Protein AF-A0A933P3Y2-F1 (afdb_monomer)

Radius of gyration: 24.08 Å; Cα contacts (8 Å, |Δi|>4): 70; chains: 1; bounding box: 60×47×63 Å

Mean predicted aligned error: 14.59 Å

Nearest PDB structures (foldseek):
  8dtq-assembly1_B  TM=5.407E-01  e=8.940E+00  Staphylococcus aureus

Solvent-accessible surface area (backbone atoms only — not comparable to full-atom values): 8275 Å² total; per-residue (Å²): 142,82,84,80,81,83,74,77,73,82,72,87,78,61,55,70,68,57,56,50,50,52,51,31,52,55,38,38,72,41,91,52,66,71,53,11,53,54,22,47,53,52,48,52,54,44,49,52,47,50,49,40,46,51,50,52,51,41,50,74,71,65,54,51,53,57,61,53,7,61,76,70,75,41,53,40,66,57,40,42,72,71,48,61,92,55,74,61,69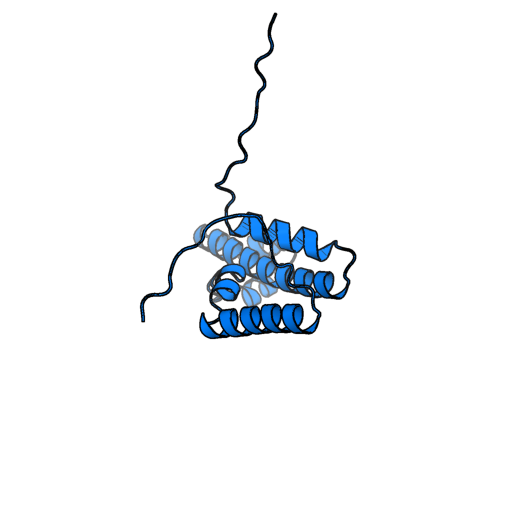,78,60,56,71,59,57,63,70,60,47,53,72,67,59,50,48,51,51,54,48,52,49,54,52,48,34,56,74,69,67,67,68,78,78,86,83,76,84,89,77,93,76,82,85,82,132

pLDDT: mean 76.21, std 19.58, range [35.69, 97.88]

Secondary structure (DSSP, 8-state):
-----------S---HHHHHHHHHHHHHTSS-HHHHHHHHHHHHHHHHHHHHHHHHHHHHTT--HHHHHHHHTS-HHHHHHHHTT-PPPPPHHHHHHTS-HHHHHHHHHHHHHHHHHTT----------------

Structure (mmCIF, N/CA/C/O backbone):
data_AF-A0A933P3Y2-F1
#
_entry.id   AF-A0A933P3Y2-F1
#
loop_
_atom_site.group_PDB
_atom_site.id
_atom_site.type_symbol
_atom_site.label_atom_id
_atom_site.label_alt_id
_atom_site.label_comp_id
_atom_site.label_asym_id
_atom_site.label_entity_id
_atom_site.label_seq_id
_atom_site.pdbx_PDB_ins_code
_atom_site.Cartn_x
_atom_site.Cartn_y
_atom_site.Cartn_z
_atom_site.occupancy
_atom_site.B_iso_or_equiv
_atom_site.auth_seq_id
_atom_site.auth_comp_id
_atom_site.auth_asym_id
_atom_site.auth_atom_id
_atom_site.pdbx_PDB_model_num
ATOM 1 N N . MET A 1 1 ? -28.989 10.125 -42.561 1.00 45.16 1 MET A N 1
ATOM 2 C CA . MET A 1 1 ? -27.861 9.215 -42.274 1.00 45.16 1 MET A CA 1
ATOM 3 C C . MET A 1 1 ? -26.586 10.041 -42.258 1.00 45.16 1 MET A C 1
ATOM 5 O O . MET A 1 1 ? -26.186 10.503 -43.312 1.00 45.16 1 MET A O 1
ATOM 9 N N . SER A 1 2 ? -26.018 10.306 -41.081 1.00 38.16 2 SER A N 1
ATOM 10 C CA . SER A 1 2 ? -24.570 10.480 -40.910 1.00 38.16 2 SER A CA 1
ATOM 11 C C . SER A 1 2 ? -24.247 10.528 -39.423 1.00 38.16 2 SER A C 1
ATOM 13 O O . SER A 1 2 ? -24.758 11.357 -38.673 1.00 38.16 2 SER A O 1
ATOM 15 N N . SER A 1 3 ? -23.462 9.534 -39.028 1.00 39.34 3 SER A N 1
ATOM 16 C CA . SER A 1 3 ? -23.057 9.198 -37.674 1.00 39.34 3 SER A CA 1
ATOM 17 C C . SER A 1 3 ? -22.046 10.223 -37.164 1.00 39.34 3 SER A C 1
ATOM 19 O O . SER A 1 3 ? -21.028 10.467 -37.810 1.00 39.34 3 SER A O 1
ATOM 21 N N . ARG A 1 4 ? -22.319 10.836 -36.009 1.00 40.16 4 ARG A N 1
ATOM 22 C CA . ARG A 1 4 ? -21.333 11.648 -35.292 1.00 40.16 4 ARG A CA 1
ATOM 23 C C . ARG A 1 4 ? -20.384 10.702 -34.563 1.00 40.16 4 ARG A C 1
ATOM 25 O O . ARG A 1 4 ? -20.787 10.016 -33.629 1.00 40.16 4 ARG A O 1
ATOM 32 N N . ALA A 1 5 ? -19.130 10.695 -34.999 1.00 44.62 5 ALA A N 1
ATOM 33 C CA . ALA A 1 5 ? -18.027 10.087 -34.277 1.00 44.62 5 ALA A CA 1
ATOM 34 C C . ALA A 1 5 ? -17.953 10.677 -32.859 1.00 44.62 5 ALA A C 1
ATOM 36 O O . ALA A 1 5 ? -17.686 11.866 -32.678 1.00 44.62 5 ALA A O 1
ATOM 37 N N . VAL A 1 6 ? -18.195 9.838 -31.853 1.00 48.69 6 VAL A N 1
ATOM 38 C CA . VAL A 1 6 ? -17.871 10.132 -30.456 1.00 48.69 6 VAL A CA 1
ATOM 39 C C . VAL A 1 6 ? -16.369 9.900 -30.301 1.00 48.69 6 VAL A C 1
ATOM 41 O O . VAL A 1 6 ? -15.921 8.845 -29.865 1.00 48.69 6 VAL A O 1
ATOM 44 N N . GLY A 1 7 ? -15.575 10.876 -30.742 1.00 41.03 7 GLY A N 1
ATOM 45 C CA . GLY A 1 7 ? -14.164 10.965 -3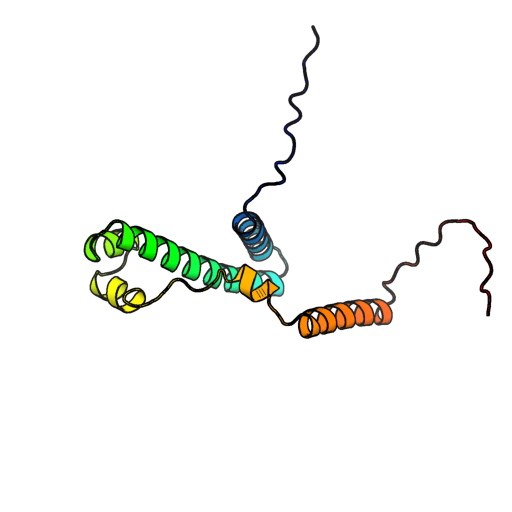0.388 1.00 41.03 7 GLY A CA 1
ATOM 46 C C . GLY A 1 7 ? -14.068 11.375 -28.925 1.00 41.03 7 GLY A C 1
ATOM 47 O O . GLY A 1 7 ? -14.183 12.554 -28.605 1.00 41.03 7 GLY A O 1
ATOM 48 N N . GLY A 1 8 ? -13.926 10.399 -28.028 1.00 42.91 8 GLY A N 1
ATOM 49 C CA . GLY A 1 8 ? -13.618 10.663 -26.628 1.00 42.91 8 GLY A CA 1
ATOM 50 C C . GLY A 1 8 ? -12.247 11.324 -26.535 1.00 42.91 8 GLY A C 1
ATOM 51 O O . GLY A 1 8 ? -11.235 10.687 -26.818 1.00 42.91 8 GLY A O 1
ATOM 52 N N . CYS A 1 9 ? -12.209 12.603 -26.166 1.00 35.69 9 CYS A N 1
ATOM 53 C CA . CYS A 1 9 ? -10.960 13.281 -25.851 1.00 35.69 9 CYS A CA 1
ATOM 54 C C . CYS A 1 9 ? -10.216 12.495 -24.751 1.00 35.69 9 CYS A C 1
ATOM 56 O O . CYS A 1 9 ? -10.845 12.112 -23.757 1.00 35.69 9 CYS A O 1
ATOM 58 N N . PRO A 1 10 ? -8.898 12.265 -24.868 1.00 50.84 10 PRO A N 1
ATOM 59 C CA . PRO A 1 10 ? -8.113 11.743 -23.759 1.00 50.84 10 PRO A CA 1
ATOM 60 C C . PRO A 1 10 ? -8.138 12.778 -22.631 1.00 50.84 10 PRO A C 1
ATOM 62 O O . PRO A 1 10 ? -7.707 13.911 -22.816 1.00 50.84 10 PRO A O 1
ATOM 65 N N . ASN A 1 11 ? -8.690 12.415 -21.471 1.00 53.09 11 ASN A N 1
ATOM 66 C CA . ASN A 1 11 ? -8.722 13.292 -20.301 1.00 53.09 11 ASN A CA 1
ATOM 67 C C . ASN A 1 11 ? -7.281 13.589 -19.837 1.00 53.09 11 ASN A C 1
ATOM 69 O O . ASN A 1 11 ? -6.632 12.675 -19.321 1.00 53.09 11 ASN A O 1
ATOM 73 N N . PRO A 1 12 ? -6.785 14.841 -19.916 1.00 49.88 12 PRO A N 1
ATOM 74 C CA . PRO A 1 12 ? -5.454 15.196 -19.409 1.00 49.88 12 PRO A CA 1
ATOM 75 C C . PRO A 1 12 ? -5.389 15.214 -17.868 1.00 49.88 12 PRO A C 1
ATOM 77 O O . PRO A 1 12 ? -4.316 15.336 -17.290 1.00 49.88 12 PRO A O 1
ATOM 80 N N . ASN A 1 13 ? -6.530 15.041 -17.189 1.00 49.12 13 ASN A N 1
ATOM 81 C CA . ASN A 1 13 ? -6.693 15.170 -15.738 1.00 49.12 13 ASN A CA 1
ATOM 82 C C . ASN A 1 13 ? -6.683 13.823 -14.990 1.00 49.12 13 ASN A C 1
ATOM 84 O O . ASN A 1 13 ? -7.405 13.639 -14.007 1.00 49.12 13 ASN A O 1
ATOM 88 N N . GLY A 1 14 ? -5.904 12.841 -15.447 1.00 57.19 14 GLY A N 1
ATOM 89 C CA . GLY A 1 14 ? -5.612 11.683 -14.598 1.00 57.19 14 GLY A CA 1
ATOM 90 C C . GLY A 1 14 ? -4.831 12.164 -13.376 1.00 57.19 14 GLY A C 1
ATOM 91 O O . GLY A 1 14 ? -3.855 12.888 -13.542 1.00 57.19 14 GLY A O 1
ATOM 92 N N . SER A 1 15 ? -5.243 11.808 -12.152 1.00 73.94 15 SER A N 1
ATOM 93 C CA . SER A 1 15 ? -4.446 12.176 -10.976 1.00 73.94 15 SER A CA 1
ATOM 94 C C . SER A 1 15 ? -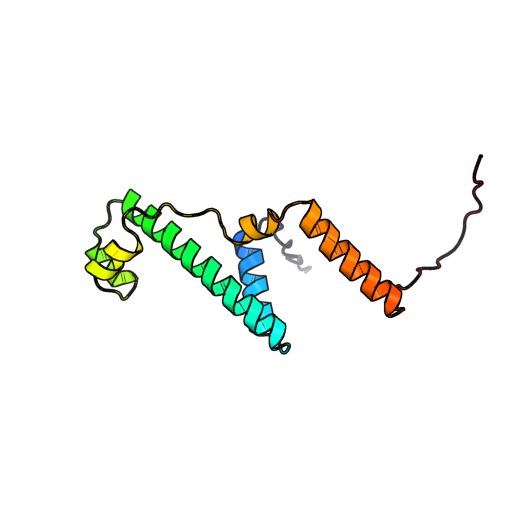3.003 11.686 -11.182 1.00 73.94 15 SER A C 1
ATOM 96 O O . SER A 1 15 ? -2.826 10.540 -11.609 1.00 73.94 15 SER A O 1
ATOM 98 N N . PRO A 1 16 ? -1.973 12.506 -10.903 1.00 78.44 16 PRO A N 1
ATOM 99 C CA . PRO A 1 16 ? -0.578 12.132 -11.168 1.00 78.44 16 PRO A CA 1
ATOM 100 C C . PRO A 1 16 ? -0.211 10.799 -10.496 1.00 78.44 16 PRO A C 1
ATOM 102 O O . PRO A 1 16 ? 0.477 9.964 -11.077 1.00 78.44 16 PRO A O 1
ATOM 105 N N . VAL A 1 17 ? -0.808 10.532 -9.329 1.00 82.44 17 VAL A N 1
ATOM 106 C CA . VAL A 1 17 ? -0.731 9.248 -8.616 1.00 82.44 17 VAL A CA 1
ATOM 107 C C . VAL A 1 17 ? -1.231 8.071 -9.463 1.00 82.44 17 VAL A C 1
ATOM 109 O O . VAL A 1 17 ? -0.592 7.025 -9.507 1.00 82.44 17 VAL A O 1
ATOM 112 N N . ARG A 1 18 ? -2.385 8.208 -10.132 1.00 86.75 18 ARG A N 1
ATOM 113 C CA . ARG A 1 18 ? -2.977 7.134 -10.946 1.00 86.75 18 ARG A CA 1
ATOM 114 C C . ARG A 1 18 ? -2.083 6.801 -12.133 1.00 86.75 18 ARG A C 1
ATOM 116 O O . ARG A 1 18 ? -1.840 5.625 -12.374 1.00 86.75 18 ARG A O 1
ATOM 123 N N . GLN A 1 19 ? -1.604 7.819 -12.845 1.00 86.75 19 GLN A N 1
ATOM 124 C CA . GLN A 1 19 ? -0.733 7.624 -14.006 1.00 86.75 19 GLN A CA 1
ATOM 125 C C . GLN A 1 19 ? 0.579 6.948 -13.601 1.00 86.75 19 GLN A C 1
ATOM 127 O O . GLN A 1 19 ? 1.031 6.022 -14.270 1.00 86.75 19 GLN A O 1
ATOM 132 N N . GLN A 1 20 ? 1.158 7.359 -12.471 1.00 87.12 20 GLN A N 1
ATOM 133 C CA . GLN A 1 20 ? 2.346 6.710 -11.932 1.00 87.12 20 GLN A CA 1
ATOM 134 C C . GLN A 1 20 ? 2.092 5.243 -11.566 1.00 87.12 20 GLN A C 1
ATOM 136 O O . GLN A 1 20 ? 2.895 4.386 -11.920 1.00 87.12 20 GLN A O 1
ATOM 141 N N . LEU A 1 21 ? 0.986 4.932 -10.882 1.00 91.50 21 LEU A N 1
ATOM 142 C CA . LEU A 1 21 ? 0.642 3.551 -10.527 1.00 91.50 21 LEU A CA 1
ATOM 143 C C . LEU A 1 21 ? 0.439 2.674 -11.764 1.00 91.50 21 LEU A C 1
ATOM 145 O O . LEU A 1 21 ? 0.916 1.546 -11.779 1.00 91.50 21 LEU A O 1
ATOM 149 N N . GLN A 1 22 ? -0.229 3.195 -12.797 1.00 93.31 22 GLN A N 1
ATOM 150 C CA . GLN A 1 22 ? -0.385 2.496 -14.076 1.00 93.31 22 GLN A CA 1
ATOM 151 C C . GLN A 1 22 ? 0.980 2.193 -14.697 1.00 93.31 22 GLN A C 1
ATOM 153 O O . GLN A 1 22 ? 1.263 1.043 -15.005 1.00 93.31 22 GLN A O 1
ATOM 158 N N . ARG A 1 23 ? 1.876 3.184 -14.746 1.00 91.81 23 ARG A N 1
ATOM 159 C CA . ARG A 1 23 ? 3.237 3.005 -15.265 1.00 91.81 23 ARG A CA 1
ATOM 160 C C . ARG A 1 23 ? 4.033 1.947 -14.496 1.00 91.81 23 ARG A C 1
ATOM 162 O O . ARG A 1 23 ? 4.705 1.132 -15.117 1.00 91.81 23 ARG A O 1
ATOM 169 N N . LEU A 1 24 ? 3.973 1.955 -13.162 1.00 90.94 24 LEU A N 1
ATOM 170 C CA . LEU A 1 24 ? 4.661 0.956 -12.334 1.00 90.94 24 LEU A CA 1
ATOM 171 C C . LEU A 1 24 ? 4.090 -0.448 -12.545 1.00 90.94 24 LEU A C 1
ATOM 173 O O . LEU A 1 24 ? 4.852 -1.409 -12.584 1.00 90.94 24 LEU A O 1
ATOM 177 N N . LEU A 1 25 ? 2.770 -0.569 -12.704 1.00 95.50 25 LEU A N 1
ATOM 178 C CA . LEU A 1 25 ? 2.130 -1.842 -13.029 1.00 95.50 25 LEU A CA 1
ATOM 179 C C . LEU A 1 25 ? 2.619 -2.360 -14.383 1.00 95.50 25 LEU A C 1
ATOM 181 O O . LEU A 1 25 ? 3.105 -3.488 -14.441 1.00 95.50 25 LEU A O 1
ATOM 185 N N . ASP A 1 26 ? 2.587 -1.525 -15.421 1.00 94.06 26 ASP A N 1
ATOM 186 C CA . ASP A 1 26 ? 3.041 -1.897 -16.764 1.00 94.06 26 ASP A CA 1
ATOM 187 C C . ASP A 1 26 ? 4.519 -2.323 -16.757 1.00 94.06 26 ASP A C 1
ATOM 189 O O . ASP A 1 26 ? 4.875 -3.361 -17.309 1.00 94.06 26 ASP A O 1
ATOM 193 N N . GLN A 1 27 ? 5.384 -1.575 -16.062 1.00 90.81 27 GLN A N 1
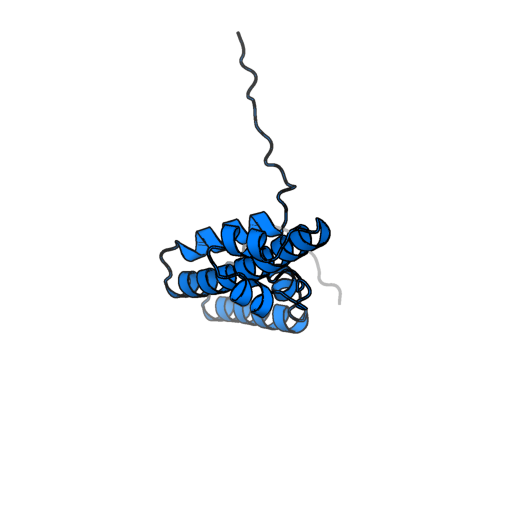ATOM 194 C CA . GLN A 1 27 ? 6.806 -1.909 -15.926 1.00 90.81 27 GLN A CA 1
ATOM 195 C C . GLN A 1 27 ? 7.043 -3.198 -15.131 1.00 90.81 27 GLN A C 1
ATOM 197 O O . GLN A 1 27 ? 7.947 -3.957 -15.469 1.00 90.81 27 GLN A O 1
ATOM 202 N N . SER A 1 28 ? 6.243 -3.460 -14.091 1.00 93.81 28 SER A N 1
ATOM 203 C CA . SER A 1 28 ? 6.357 -4.676 -13.271 1.00 93.81 28 SER A CA 1
ATOM 204 C C . SER A 1 28 ? 5.966 -5.955 -14.013 1.00 93.81 28 SER A C 1
ATOM 206 O O . SER A 1 28 ? 6.410 -7.036 -13.635 1.00 93.81 28 SER A O 1
ATOM 208 N N . LEU A 1 29 ? 5.145 -5.821 -15.058 1.00 95.69 29 LEU A N 1
ATOM 209 C CA . LEU A 1 29 ? 4.677 -6.917 -15.905 1.00 95.69 29 LEU A CA 1
ATOM 210 C C . LEU A 1 29 ? 5.488 -7.055 -17.204 1.00 95.69 29 LEU A C 1
ATOM 212 O O . LEU A 1 29 ? 5.191 -7.939 -18.002 1.00 95.69 29 LEU A O 1
ATOM 216 N N . GLY A 1 30 ? 6.469 -6.178 -17.435 1.00 89.25 30 GLY A N 1
ATOM 217 C CA . GLY A 1 30 ? 7.300 -6.199 -18.634 1.00 89.25 30 GLY A CA 1
ATOM 218 C C . GLY A 1 30 ? 8.354 -7.309 -18.627 1.00 89.25 30 GLY A C 1
ATOM 219 O O . GLY A 1 30 ? 8.709 -7.856 -17.584 1.00 89.25 30 GLY A O 1
ATOM 220 N N . ASP A 1 31 ? 8.907 -7.587 -19.807 1.00 92.06 31 ASP A N 1
ATOM 221 C CA . ASP A 1 31 ? 9.857 -8.689 -20.016 1.00 92.06 31 ASP A CA 1
ATOM 222 C C . ASP A 1 31 ? 11.295 -8.387 -19.547 1.00 92.06 31 ASP A C 1
ATOM 224 O O . ASP A 1 31 ? 12.123 -9.294 -19.487 1.00 92.06 31 ASP A O 1
ATOM 228 N N . ASP A 1 32 ? 11.623 -7.131 -19.207 1.00 92.88 32 ASP A N 1
ATOM 229 C CA . ASP A 1 32 ? 12.921 -6.780 -18.613 1.00 92.88 32 ASP A CA 1
ATOM 230 C C . ASP A 1 32 ? 12.898 -7.065 -17.096 1.00 92.88 32 ASP A C 1
ATOM 232 O O . ASP A 1 32 ? 12.323 -6.277 -16.332 1.00 92.88 32 ASP A O 1
ATOM 236 N N . PRO A 1 33 ? 13.571 -8.131 -16.613 1.00 90.44 33 PRO A N 1
ATOM 237 C CA . PRO A 1 33 ? 13.507 -8.536 -15.211 1.00 90.44 33 PRO A CA 1
ATOM 238 C C . PRO A 1 33 ? 14.064 -7.469 -14.265 1.00 90.44 33 PRO A C 1
ATOM 240 O O . PRO A 1 33 ? 13.616 -7.350 -13.123 1.00 90.44 33 PRO A O 1
ATOM 243 N N . ARG A 1 34 ? 15.030 -6.658 -14.718 1.00 90.44 34 ARG A N 1
ATOM 244 C CA . ARG A 1 34 ? 15.612 -5.600 -13.890 1.00 90.44 34 ARG A CA 1
ATOM 245 C C . ARG A 1 34 ? 14.596 -4.489 -13.654 1.00 90.44 34 ARG A C 1
ATOM 247 O O . ARG A 1 34 ? 14.459 -4.024 -12.523 1.00 90.44 34 ARG A O 1
ATOM 254 N N . GLN A 1 35 ? 13.904 -4.057 -14.705 1.00 87.25 35 GLN A N 1
ATOM 255 C CA . GLN A 1 35 ? 12.864 -3.032 -14.589 1.00 87.25 35 GLN A CA 1
ATOM 256 C C . GLN A 1 35 ? 11.661 -3.558 -13.815 1.00 87.25 35 GLN A C 1
ATOM 258 O O . GLN A 1 35 ? 11.169 -2.859 -12.929 1.00 87.25 35 GLN A O 1
ATOM 263 N N . ALA A 1 36 ? 11.265 -4.808 -14.062 1.00 88.00 36 ALA A N 1
ATOM 264 C CA . ALA A 1 36 ? 10.150 -5.434 -13.369 1.00 88.00 36 ALA A CA 1
ATOM 265 C C . ALA A 1 36 ? 10.354 -5.467 -11.846 1.00 88.00 36 ALA A C 1
ATOM 267 O O . ALA A 1 36 ? 9.473 -5.054 -11.088 1.00 88.00 36 ALA A O 1
ATOM 268 N N . LEU A 1 37 ? 11.547 -5.865 -11.382 1.00 88.94 37 LEU A N 1
ATOM 269 C CA . LEU A 1 37 ? 11.884 -5.892 -9.954 1.00 88.94 37 LEU A CA 1
ATOM 270 C C . LEU A 1 37 ? 11.890 -4.495 -9.317 1.00 88.94 37 LEU A C 1
ATOM 272 O O . LEU A 1 37 ? 11.370 -4.317 -8.213 1.00 88.94 37 LEU A O 1
ATOM 276 N N . ILE A 1 38 ? 12.456 -3.496 -10.002 1.00 89.12 38 ILE A N 1
ATOM 277 C CA . ILE A 1 38 ? 12.478 -2.110 -9.509 1.00 89.12 38 ILE A CA 1
ATOM 278 C C . ILE A 1 38 ? 11.050 -1.567 -9.393 1.00 89.12 38 ILE A C 1
ATOM 280 O O . ILE A 1 38 ? 10.692 -0.997 -8.360 1.00 89.12 38 ILE A O 1
ATOM 284 N N . ALA A 1 39 ? 10.228 -1.770 -10.422 1.00 89.50 39 ALA A N 1
ATOM 285 C CA . ALA A 1 39 ? 8.851 -1.300 -10.453 1.00 89.50 39 ALA A CA 1
ATOM 286 C C . ALA A 1 39 ? 7.984 -1.991 -9.390 1.00 89.50 39 ALA A C 1
ATOM 288 O O . ALA A 1 39 ? 7.243 -1.318 -8.674 1.00 89.50 39 ALA A O 1
ATOM 289 N N . ALA A 1 40 ? 8.130 -3.308 -9.208 1.00 90.75 40 ALA A N 1
ATOM 290 C CA . ALA A 1 40 ? 7.433 -4.056 -8.162 1.00 90.75 40 ALA A CA 1
ATOM 291 C C . ALA A 1 40 ? 7.804 -3.566 -6.751 1.00 90.75 40 ALA A C 1
ATOM 293 O O . ALA A 1 40 ? 6.931 -3.410 -5.893 1.00 90.75 40 ALA A O 1
ATOM 294 N N . HIS A 1 41 ? 9.084 -3.263 -6.511 1.00 90.50 41 HIS A N 1
ATOM 295 C CA . HIS A 1 41 ? 9.526 -2.680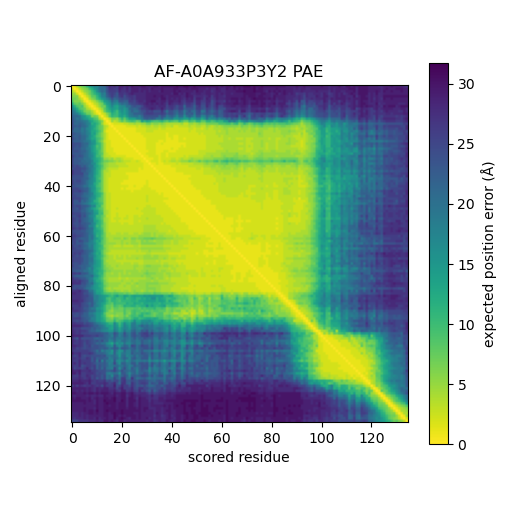 -5.246 1.00 90.50 41 HIS A CA 1
ATOM 296 C C . HIS A 1 41 ? 8.896 -1.298 -5.006 1.00 90.50 41 HIS A C 1
ATOM 298 O O . HIS A 1 41 ? 8.333 -1.048 -3.939 1.00 90.50 41 HIS A O 1
ATOM 304 N N . GLN A 1 42 ? 8.917 -0.421 -6.013 1.00 89.94 42 GLN A N 1
ATOM 305 C CA . GLN A 1 42 ? 8.303 0.909 -5.932 1.00 89.94 42 GLN A CA 1
ATOM 306 C C . GLN A 1 42 ? 6.781 0.842 -5.735 1.00 89.94 42 GLN A C 1
ATOM 308 O O . GLN A 1 42 ? 6.221 1.628 -4.969 1.00 89.94 42 GLN A O 1
ATOM 313 N N . LEU A 1 43 ? 6.107 -0.125 -6.361 1.00 91.81 43 LEU A N 1
ATOM 314 C CA . LEU A 1 43 ? 4.679 -0.370 -6.163 1.00 91.81 43 LEU A CA 1
ATOM 315 C C . LEU A 1 43 ? 4.364 -0.773 -4.713 1.00 91.81 43 LEU A C 1
ATOM 317 O O . LEU A 1 43 ? 3.329 -0.380 -4.172 1.00 91.81 43 LEU A O 1
ATOM 321 N N . GLY A 1 44 ? 5.265 -1.513 -4.059 1.00 91.81 44 GLY A N 1
ATOM 322 C CA . GLY A 1 44 ? 5.173 -1.829 -2.633 1.00 91.81 44 GLY A CA 1
ATOM 323 C C . GLY A 1 44 ? 5.173 -0.582 -1.743 1.00 91.81 44 GLY A C 1
ATOM 324 O O . GLY A 1 44 ? 4.329 -0.464 -0.852 1.00 91.81 44 GLY A O 1
ATOM 325 N N . GLU A 1 45 ? 6.058 0.375 -2.025 1.00 91.00 45 GLU A N 1
ATOM 326 C CA . GLU A 1 45 ? 6.123 1.658 -1.311 1.00 91.00 45 GLU A CA 1
ATOM 327 C C . GLU A 1 45 ? 4.859 2.505 -1.532 1.00 91.00 45 GLU A C 1
ATOM 329 O O . GLU A 1 45 ? 4.300 3.060 -0.580 1.00 91.00 45 GLU A O 1
ATOM 334 N N . GLU A 1 46 ? 4.364 2.573 -2.774 1.00 90.69 46 GLU A N 1
ATOM 335 C CA . GLU A 1 46 ? 3.107 3.261 -3.101 1.00 90.69 46 GLU A CA 1
ATOM 336 C C . GLU A 1 46 ? 1.909 2.629 -2.385 1.00 90.69 46 GLU A C 1
ATOM 338 O O . GLU A 1 46 ? 1.079 3.334 -1.802 1.00 90.69 46 GLU A O 1
ATOM 343 N N . ARG A 1 47 ? 1.835 1.293 -2.357 1.00 93.62 47 ARG A N 1
ATOM 344 C CA . ARG A 1 47 ? 0.806 0.556 -1.614 1.00 93.62 47 ARG A CA 1
ATOM 345 C C . ARG A 1 47 ? 0.850 0.892 -0.126 1.00 93.62 47 ARG A C 1
ATOM 347 O O . ARG A 1 47 ? -0.200 1.134 0.468 1.00 93.62 47 ARG A O 1
ATOM 354 N N . GLU A 1 48 ? 2.028 0.879 0.490 1.00 91.50 48 GLU A N 1
ATOM 355 C CA . GLU A 1 48 ? 2.163 1.154 1.922 1.00 91.50 48 GLU A CA 1
ATOM 356 C C . GLU A 1 48 ? 1.729 2.588 2.258 1.00 91.50 48 GLU A C 1
ATOM 358 O O . GLU A 1 48 ? 0.992 2.809 3.222 1.00 91.50 48 GLU A O 1
ATOM 363 N N . TRP A 1 49 ? 2.089 3.561 1.418 1.00 90.81 49 TRP A N 1
ATOM 364 C CA . TRP A 1 49 ? 1.598 4.931 1.547 1.00 90.81 49 TRP A CA 1
ATOM 365 C C . TRP A 1 49 ? 0.069 5.031 1.405 1.00 90.81 49 TRP A C 1
ATOM 367 O O . TRP A 1 49 ? -0.586 5.688 2.221 1.00 90.81 49 TRP A O 1
ATOM 377 N N . LEU A 1 50 ? -0.524 4.356 0.413 1.00 92.19 50 LEU A N 1
ATOM 378 C CA . LEU A 1 50 ? -1.979 4.321 0.227 1.00 92.19 50 LEU A CA 1
ATOM 379 C C . LEU A 1 50 ? -2.695 3.728 1.445 1.00 92.19 50 LEU A C 1
ATOM 381 O O . LEU A 1 50 ? -3.724 4.263 1.864 1.00 92.19 50 LEU A O 1
ATOM 385 N N . LEU A 1 51 ? -2.139 2.669 2.041 1.00 93.81 51 LEU A N 1
ATOM 386 C CA . LEU A 1 51 ? -2.661 2.078 3.272 1.00 93.81 51 LEU A CA 1
ATOM 387 C C . LEU A 1 51 ? -2.631 3.083 4.426 1.00 93.81 51 LEU A C 1
ATOM 389 O O . LEU A 1 51 ? -3.658 3.287 5.069 1.00 93.81 51 LEU A O 1
ATOM 393 N N . GLN A 1 52 ? -1.504 3.765 4.653 1.00 93.38 52 GLN A N 1
ATOM 394 C CA . GLN A 1 52 ? -1.397 4.797 5.695 1.00 93.38 52 GLN A CA 1
ATOM 395 C C . GLN A 1 52 ? -2.419 5.919 5.489 1.00 93.38 52 GLN A C 1
ATOM 397 O O . GLN A 1 52 ? -3.115 6.312 6.427 1.00 93.38 52 GLN A O 1
ATOM 402 N N . ARG A 1 53 ? -2.568 6.402 4.249 1.00 92.31 53 ARG A N 1
ATOM 403 C CA . ARG A 1 53 ? -3.557 7.427 3.894 1.00 92.31 53 ARG A CA 1
ATOM 404 C C . ARG A 1 53 ? -4.990 6.960 4.171 1.00 92.31 53 ARG A C 1
ATOM 406 O O . ARG A 1 53 ? -5.773 7.717 4.744 1.00 92.31 53 ARG A O 1
ATOM 413 N N . ALA A 1 54 ? -5.339 5.735 3.777 1.00 94.00 54 ALA A N 1
ATOM 414 C CA . ALA A 1 54 ? -6.671 5.170 3.990 1.00 94.00 54 ALA A CA 1
ATOM 415 C C . ALA A 1 54 ? -6.974 4.951 5.481 1.00 94.00 54 ALA A C 1
ATOM 417 O O . ALA A 1 54 ? -8.067 5.276 5.943 1.00 94.00 54 ALA A O 1
ATOM 418 N N . VAL A 1 55 ? -5.999 4.463 6.254 1.00 94.88 55 VAL A N 1
ATOM 419 C CA . VAL A 1 55 ? -6.131 4.306 7.708 1.00 94.88 55 VAL A CA 1
ATOM 420 C C . VAL A 1 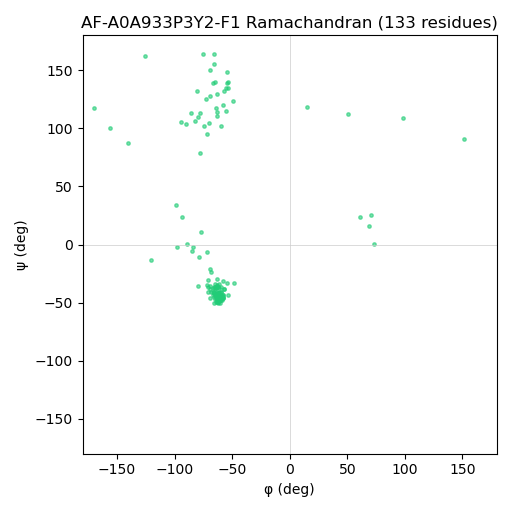55 ? -6.307 5.664 8.382 1.00 94.88 55 VAL A C 1
ATOM 422 O O . VAL A 1 55 ? -7.197 5.807 9.216 1.00 94.88 55 VAL A O 1
ATOM 425 N N . ALA A 1 56 ? -5.533 6.679 7.994 1.00 92.50 56 ALA A N 1
ATOM 426 C CA . ALA A 1 56 ? -5.692 8.030 8.525 1.00 92.50 56 ALA A CA 1
ATOM 427 C C . ALA A 1 56 ? -7.090 8.599 8.237 1.00 92.50 56 ALA A C 1
ATOM 429 O O . ALA A 1 56 ? -7.703 9.184 9.129 1.00 92.50 56 ALA A O 1
ATOM 430 N N . LEU A 1 57 ? -7.634 8.375 7.035 1.00 94.00 57 LEU A N 1
ATOM 431 C CA . LEU A 1 57 ? -9.020 8.729 6.718 1.00 94.00 57 LEU A CA 1
ATOM 432 C C . LEU A 1 57 ? -10.010 7.992 7.634 1.00 94.00 57 LEU A C 1
ATOM 434 O O . LEU A 1 57 ? -10.833 8.632 8.276 1.00 94.00 57 LEU A O 1
ATOM 438 N N . ALA A 1 58 ? -9.885 6.671 7.778 1.00 95.56 58 ALA A N 1
ATOM 439 C CA . ALA A 1 58 ? -10.759 5.885 8.653 1.00 95.56 58 ALA A CA 1
ATOM 440 C C . ALA A 1 58 ? -10.687 6.336 10.124 1.00 95.56 58 ALA A C 1
ATOM 442 O O . ALA A 1 58 ? -11.698 6.356 10.825 1.00 95.56 58 ALA A O 1
ATOM 443 N N . ARG A 1 59 ? -9.501 6.728 10.604 1.00 94.31 59 ARG A N 1
ATOM 444 C CA . ARG A 1 59 ? -9.319 7.267 11.958 1.00 94.31 59 ARG A CA 1
ATOM 445 C C . ARG A 1 59 ? -9.957 8.645 12.129 1.00 94.31 59 ARG A C 1
ATOM 447 O O . ARG A 1 59 ? -10.513 8.890 13.196 1.00 94.31 59 ARG A O 1
ATOM 454 N N . ARG A 1 60 ? -9.935 9.503 11.101 1.00 93.69 60 ARG A N 1
ATOM 455 C CA . ARG A 1 60 ? -10.662 10.789 11.090 1.00 93.69 60 ARG A CA 1
ATOM 456 C C . ARG A 1 60 ? -12.176 10.588 11.152 1.00 93.69 60 ARG A C 1
ATOM 458 O O . ARG A 1 60 ? -12.840 11.302 11.888 1.00 93.69 60 ARG A O 1
ATOM 465 N N . GLU A 1 61 ? -12.680 9.553 10.486 1.00 96.50 61 GLU A N 1
ATOM 466 C CA . GLU A 1 61 ? -14.078 9.097 10.567 1.00 96.50 61 GLU A CA 1
ATOM 467 C C . GLU A 1 61 ? -14.387 8.306 11.858 1.00 96.50 61 GLU A C 1
ATOM 469 O O . GLU A 1 61 ? -15.428 7.662 11.973 1.00 96.50 61 GLU A O 1
ATOM 474 N N . GLN A 1 62 ? -13.471 8.304 12.835 1.00 95.94 62 GLN A N 1
ATOM 475 C CA . GLN A 1 62 ? -13.614 7.653 14.143 1.00 95.94 62 GLN A CA 1
ATOM 476 C C . GLN A 1 62 ? -13.818 6.125 14.096 1.00 95.94 62 GLN A C 1
ATOM 478 O O . GLN A 1 62 ? -14.309 5.518 15.051 1.00 95.94 62 GLN A O 1
ATOM 483 N N . TRP A 1 63 ? -13.390 5.445 13.027 1.00 97.19 63 TRP A N 1
ATOM 484 C CA . TRP A 1 63 ? -13.503 3.985 12.943 1.00 97.19 63 TRP A CA 1
ATOM 485 C C . TRP A 1 63 ? -12.616 3.290 13.976 1.00 97.19 63 TRP A C 1
ATOM 487 O O . TRP A 1 63 ? -11.454 3.651 14.169 1.00 97.19 63 TRP A O 1
ATOM 497 N N . SER A 1 64 ? -13.133 2.234 14.610 1.00 96.56 64 SER A N 1
ATOM 498 C CA . SER A 1 64 ? -12.379 1.462 15.602 1.00 96.56 64 SER A CA 1
ATOM 499 C C . SER A 1 64 ? -11.238 0.652 14.972 1.00 96.56 64 SER A C 1
ATOM 501 O O . SER A 1 64 ? -11.339 0.159 13.846 1.00 96.56 64 SER A O 1
ATOM 503 N N . TRP A 1 65 ? -10.163 0.433 15.735 1.00 96.38 65 TRP A N 1
ATOM 504 C CA . TRP A 1 65 ? -9.033 -0.401 15.305 1.00 96.38 65 TRP A CA 1
ATOM 505 C C . TRP A 1 65 ? -9.438 -1.836 14.951 1.00 96.38 65 TRP A C 1
ATOM 507 O O . TRP A 1 65 ? -8.846 -2.439 14.062 1.00 96.38 65 TRP A O 1
ATOM 517 N N . SER A 1 66 ? -10.467 -2.380 15.607 1.00 97.38 66 SER A N 1
ATOM 518 C CA . SER A 1 66 ? -11.004 -3.705 15.280 1.00 97.38 66 SER A CA 1
ATOM 519 C C . SER A 1 66 ? -11.632 -3.733 13.886 1.00 97.38 66 SER A C 1
ATOM 521 O O . SER A 1 66 ? -11.410 -4.682 13.136 1.00 97.38 66 SER A O 1
ATOM 523 N N . ARG A 1 67 ? -12.384 -2.684 13.517 1.00 97.88 67 ARG A N 1
ATOM 524 C CA . ARG A 1 67 ? -12.989 -2.552 12.184 1.00 97.88 67 ARG A CA 1
ATOM 525 C C . ARG A 1 67 ? -11.918 -2.405 11.107 1.00 97.88 67 ARG A C 1
ATOM 527 O O . ARG A 1 67 ? -11.986 -3.088 10.092 1.00 97.88 67 ARG A O 1
ATOM 534 N N . ILE A 1 68 ? -10.922 -1.555 11.356 1.00 96.81 68 ILE A N 1
ATOM 535 C CA . ILE A 1 68 ? -9.799 -1.332 10.436 1.00 96.81 68 ILE A CA 1
ATOM 536 C C . ILE A 1 68 ? -9.003 -2.630 10.242 1.00 96.81 68 ILE A C 1
ATOM 538 O O . ILE A 1 68 ? -8.792 -3.046 9.108 1.00 96.81 68 ILE A O 1
ATOM 542 N N . GLY A 1 69 ? -8.627 -3.316 11.327 1.00 96.50 69 GLY A N 1
ATOM 543 C CA . GLY A 1 69 ? -7.890 -4.582 11.255 1.00 96.50 69 GLY A CA 1
ATOM 544 C C . GLY A 1 69 ? -8.634 -5.655 10.459 1.00 96.50 69 GLY A C 1
ATOM 545 O O . GLY A 1 69 ? -8.042 -6.274 9.577 1.00 96.50 69 GLY A O 1
ATOM 546 N N . ARG A 1 70 ? -9.951 -5.801 10.678 1.00 97.50 70 ARG A N 1
ATOM 547 C CA . ARG A 1 70 ? -10.790 -6.742 9.917 1.00 97.50 70 ARG A CA 1
ATOM 548 C C . ARG A 1 70 ? -10.743 -6.474 8.408 1.00 97.50 70 ARG A C 1
ATOM 550 O O . ARG A 1 70 ? -10.624 -7.424 7.647 1.00 97.50 70 ARG A O 1
ATOM 557 N N . LEU A 1 71 ? -10.817 -5.212 7.980 1.00 97.06 71 LEU A N 1
ATOM 558 C CA . LEU A 1 71 ? -10.759 -4.845 6.556 1.00 97.06 71 LEU A CA 1
ATOM 559 C C . LEU A 1 71 ? -9.365 -5.035 5.946 1.00 97.06 71 LEU A C 1
ATOM 561 O O . LEU A 1 71 ? -9.250 -5.325 4.761 1.00 97.06 71 LEU A O 1
ATOM 565 N N . LEU A 1 72 ? -8.314 -4.881 6.751 1.00 95.69 72 LEU A N 1
ATOM 566 C CA . LEU A 1 72 ? -6.928 -5.080 6.328 1.00 95.69 72 LEU A CA 1
ATOM 567 C C . LEU A 1 72 ? -6.466 -6.545 6.405 1.00 95.69 72 LEU A C 1
ATOM 569 O O . LEU A 1 72 ? -5.342 -6.838 6.004 1.00 95.69 72 LEU A O 1
ATOM 573 N N . GLY A 1 73 ? -7.290 -7.454 6.937 1.00 96.88 73 GLY A N 1
ATOM 574 C CA . GLY A 1 73 ? -6.920 -8.857 7.138 1.00 96.88 73 GLY A CA 1
ATOM 575 C C . GLY A 1 73 ? -5.879 -9.074 8.243 1.00 96.88 73 GLY A C 1
ATOM 576 O O . GLY A 1 73 ? -5.147 -10.057 8.208 1.00 96.88 73 GLY A O 1
ATOM 577 N N . VAL A 1 74 ? -5.786 -8.164 9.219 1.00 96.75 74 VAL A N 1
ATOM 578 C CA . VAL A 1 74 ? -4.827 -8.244 10.335 1.00 96.75 74 VAL A CA 1
ATOM 579 C C . VAL A 1 74 ? -5.526 -8.141 11.689 1.00 96.75 74 VAL A C 1
ATOM 581 O O . VAL A 1 74 ? -6.655 -7.659 11.809 1.00 96.75 74 VAL A O 1
ATOM 584 N N . SER A 1 75 ? -4.845 -8.566 12.754 1.00 97.38 75 SER A N 1
ATOM 585 C CA . SER A 1 75 ? -5.375 -8.406 14.109 1.00 97.38 75 SER A CA 1
ATOM 586 C C . SER A 1 75 ? -5.477 -6.924 14.498 1.00 97.38 75 SER A C 1
ATOM 588 O O . SER A 1 75 ? -4.734 -6.070 14.011 1.00 97.38 75 SER A O 1
ATOM 590 N N . ARG A 1 76 ? -6.375 -6.604 15.441 1.00 96.81 76 ARG A N 1
ATOM 591 C CA . ARG A 1 76 ? -6.500 -5.250 16.016 1.00 96.81 76 ARG A CA 1
ATOM 592 C C . ARG A 1 76 ? -5.163 -4.730 16.553 1.00 96.81 76 ARG A C 1
ATOM 594 O O . ARG A 1 76 ? -4.844 -3.559 16.371 1.00 96.81 76 ARG A O 1
ATOM 601 N N . GLN A 1 77 ? -4.417 -5.589 17.250 1.00 96.06 77 GLN A N 1
ATOM 602 C CA . GLN A 1 77 ? -3.122 -5.240 17.836 1.00 96.06 77 GLN A CA 1
ATOM 603 C C . GLN A 1 77 ? -2.087 -4.959 16.745 1.00 96.06 77 GLN A C 1
ATOM 605 O O . GLN A 1 77 ? -1.412 -3.942 16.835 1.00 96.06 77 GLN A O 1
ATOM 610 N N . ALA A 1 78 ? -2.036 -5.776 15.686 1.00 94.44 78 ALA A N 1
ATOM 611 C CA . ALA A 1 78 ? -1.144 -5.556 14.548 1.00 94.44 78 ALA A CA 1
ATOM 612 C C . ALA A 1 78 ? -1.477 -4.258 13.795 1.00 94.44 78 ALA A C 1
ATOM 614 O O . ALA A 1 78 ? -0.580 -3.484 13.472 1.00 94.44 78 ALA A O 1
ATOM 615 N N . ALA A 1 79 ? -2.766 -3.971 13.571 1.00 94.44 79 ALA A N 1
ATOM 616 C CA . ALA A 1 79 ? -3.194 -2.714 12.957 1.00 94.44 79 ALA A CA 1
ATOM 617 C C . ALA A 1 79 ? -2.773 -1.504 13.801 1.00 94.44 79 ALA A C 1
ATOM 619 O O . ALA A 1 79 ? -2.198 -0.554 13.278 1.00 94.44 79 ALA A O 1
ATOM 620 N N . ARG A 1 80 ? -3.020 -1.551 15.116 1.00 93.94 80 ARG A N 1
ATOM 621 C CA . ARG A 1 80 ? -2.622 -0.472 16.020 1.00 93.94 80 ARG A CA 1
ATOM 622 C C . ARG A 1 80 ? -1.102 -0.311 16.049 1.00 93.94 80 ARG A C 1
ATOM 624 O O . ARG A 1 80 ? -0.615 0.784 15.844 1.00 93.94 80 ARG A O 1
ATOM 631 N N . GLN A 1 81 ? -0.352 -1.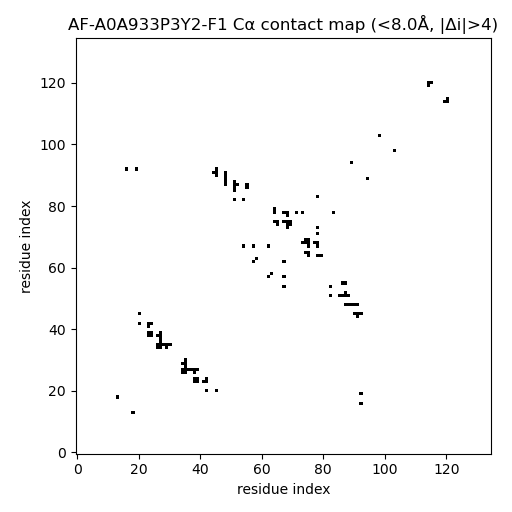391 16.230 1.00 95.00 81 GLN A N 1
ATOM 632 C CA . GLN A 1 81 ? 1.111 -1.341 16.253 1.00 95.00 81 GLN A CA 1
ATOM 633 C C . GLN A 1 81 ? 1.694 -0.737 14.969 1.00 95.00 81 GLN A C 1
ATOM 635 O O . GLN A 1 81 ? 2.669 0.003 15.033 1.00 95.00 81 GLN A O 1
ATOM 640 N N . LYS A 1 82 ? 1.100 -1.045 13.811 1.00 91.62 82 LYS A N 1
ATOM 641 C CA . LYS A 1 82 ? 1.603 -0.590 12.515 1.00 91.62 82 LYS A CA 1
ATOM 642 C C . LYS A 1 82 ? 1.224 0.856 12.181 1.00 91.62 82 LYS A C 1
ATOM 644 O O . LYS A 1 82 ? 2.004 1.537 11.524 1.00 91.62 82 LYS A O 1
ATOM 649 N N . PHE A 1 83 ? 0.032 1.307 12.573 1.00 92.19 83 PHE A N 1
ATOM 650 C CA . PHE A 1 83 ? -0.533 2.570 12.080 1.00 92.19 83 PHE A CA 1
ATOM 651 C C . PHE A 1 83 ? -0.829 3.615 13.165 1.00 92.19 83 PHE A C 1
ATOM 653 O O . PHE A 1 83 ? -1.093 4.768 12.828 1.00 92.19 83 PHE A O 1
ATOM 660 N N . ASP A 1 84 ? -0.821 3.254 14.449 1.00 89.38 84 ASP A N 1
ATOM 661 C CA . ASP A 1 84 ? -1.020 4.212 15.542 1.00 89.38 84 ASP A CA 1
ATOM 662 C C . ASP A 1 84 ? 0.199 5.143 15.635 1.00 89.38 84 ASP A C 1
ATOM 664 O O . ASP A 1 84 ? 1.341 4.691 15.644 1.00 89.38 84 ASP A O 1
ATOM 668 N N . GLY A 1 85 ? -0.036 6.456 15.639 1.00 82.69 85 GLY A N 1
ATOM 669 C CA . GLY A 1 85 ? 1.030 7.468 15.642 1.00 82.69 85 GLY A CA 1
ATOM 670 C C . GLY A 1 85 ? 1.796 7.651 14.320 1.00 82.69 85 GLY A C 1
ATOM 671 O O . GLY A 1 85 ? 2.670 8.512 14.252 1.00 82.69 85 GLY A O 1
ATOM 672 N N . VAL A 1 86 ? 1.473 6.908 13.254 1.00 76.62 86 VAL A N 1
ATOM 673 C CA . VAL A 1 86 ? 2.125 7.066 11.943 1.00 76.62 86 VAL A CA 1
ATOM 674 C C . VAL A 1 86 ? 1.359 8.086 11.103 1.00 76.62 86 VAL A C 1
ATOM 676 O O . VAL A 1 86 ? 0.297 7.793 10.553 1.00 76.62 86 VAL A O 1
ATOM 679 N N . ALA A 1 87 ? 1.901 9.299 10.985 1.00 73.56 87 ALA A N 1
ATOM 680 C CA . ALA A 1 87 ? 1.385 10.276 10.033 1.00 73.56 87 ALA A CA 1
ATOM 681 C C . ALA A 1 87 ? 1.595 9.769 8.591 1.00 73.56 87 ALA A C 1
ATOM 683 O O . ALA A 1 87 ? 2.664 9.222 8.295 1.00 73.56 87 ALA A O 1
ATOM 684 N N . PRO A 1 88 ? 0.622 9.960 7.675 1.00 70.19 88 PRO A N 1
ATOM 685 C CA . PRO A 1 88 ? 0.820 9.628 6.273 1.00 70.19 88 PRO A CA 1
ATOM 686 C C . PRO A 1 88 ? 2.020 10.407 5.742 1.00 70.19 88 PRO A C 1
ATOM 688 O O . PRO A 1 88 ? 2.038 11.638 5.765 1.00 70.19 88 PRO A O 1
ATOM 691 N N . ARG A 1 89 ? 3.034 9.687 5.270 1.00 75.56 89 ARG A N 1
ATOM 692 C CA . ARG A 1 89 ? 4.198 10.302 4.626 1.00 75.56 89 ARG A CA 1
ATOM 693 C C . ARG A 1 89 ? 3.773 10.986 3.310 1.00 75.56 89 ARG A C 1
ATOM 695 O O . ARG A 1 89 ? 2.710 10.682 2.768 1.00 75.56 89 ARG A O 1
ATOM 702 N N . LEU A 1 90 ? 4.616 11.862 2.751 1.00 73.75 90 LEU A N 1
ATOM 703 C CA . LEU A 1 90 ? 4.412 12.394 1.388 1.00 73.75 90 LEU A CA 1
ATOM 704 C C . LEU A 1 90 ? 4.281 11.246 0.372 1.00 73.75 90 LEU A C 1
ATOM 706 O O . LEU A 1 90 ? 4.918 10.218 0.589 1.00 73.75 90 LEU A O 1
ATOM 710 N N . PRO A 1 91 ? 3.517 11.366 -0.720 1.00 74.69 91 PRO A N 1
ATOM 711 C CA . PRO A 1 91 ? 3.413 10.292 -1.706 1.00 74.69 91 PRO A CA 1
ATOM 712 C C . PRO A 1 91 ? 4.799 9.901 -2.267 1.00 74.69 91 PRO A C 1
ATOM 714 O O . PRO A 1 91 ? 5.568 10.801 -2.609 1.00 74.69 91 PRO A O 1
ATOM 717 N N . PRO A 1 92 ? 5.168 8.606 -2.337 1.00 78.19 92 PRO A N 1
ATOM 718 C CA . PRO A 1 92 ? 6.512 8.180 -2.746 1.00 78.19 92 PRO A CA 1
ATOM 719 C C . PRO A 1 92 ? 6.931 8.694 -4.127 1.00 78.19 92 PRO A C 1
ATOM 721 O O . PRO A 1 92 ? 8.068 9.125 -4.289 1.00 78.19 92 PRO A O 1
ATOM 724 N N . HIS A 1 93 ? 6.012 8.747 -5.084 1.00 73.69 93 HIS A N 1
ATOM 725 C CA . HIS A 1 93 ? 6.251 9.316 -6.407 1.00 73.69 93 HIS A CA 1
ATOM 726 C C . HIS A 1 93 ? 6.610 10.801 -6.382 1.00 73.69 93 HIS A C 1
ATOM 728 O O . HIS A 1 93 ? 7.476 11.218 -7.137 1.00 73.69 93 HIS A O 1
ATOM 734 N N . GLN A 1 94 ? 6.048 11.582 -5.454 1.00 68.19 94 GLN A N 1
ATOM 735 C CA . GLN A 1 94 ? 6.480 12.968 -5.256 1.00 68.19 94 GLN A CA 1
ATOM 736 C C . GLN A 1 94 ? 7.876 13.013 -4.627 1.00 68.19 94 GLN A C 1
ATOM 738 O O . GLN A 1 94 ? 8.701 13.828 -5.012 1.00 68.19 94 GLN A O 1
ATOM 743 N N . ARG A 1 95 ? 8.202 12.092 -3.709 1.00 63.19 95 ARG A N 1
ATOM 744 C CA . ARG A 1 95 ? 9.561 12.008 -3.139 1.00 63.19 95 ARG A CA 1
ATOM 745 C C . ARG A 1 95 ? 10.614 11.638 -4.189 1.00 63.19 95 ARG A C 1
ATOM 747 O O . ARG A 1 95 ? 11.744 12.098 -4.076 1.00 63.19 95 ARG A O 1
ATOM 754 N N . ALA A 1 96 ? 10.258 10.814 -5.175 1.00 57.91 96 ALA A N 1
ATOM 755 C CA . ALA A 1 96 ? 11.133 10.470 -6.294 1.00 57.91 96 ALA A CA 1
ATOM 756 C C . ALA A 1 96 ? 11.365 11.667 -7.232 1.00 57.91 96 ALA A C 1
ATOM 758 O O . ALA A 1 96 ? 12.499 11.860 -7.668 1.00 57.91 96 ALA A O 1
ATOM 759 N N . ASP A 1 97 ? 10.330 12.482 -7.469 1.00 54.09 97 ASP A N 1
ATOM 760 C CA . ASP A 1 97 ? 10.418 13.744 -8.222 1.00 54.09 97 ASP A CA 1
ATOM 761 C C . ASP A 1 97 ? 11.195 14.841 -7.466 1.00 54.09 97 ASP A C 1
ATOM 763 O O . ASP A 1 97 ? 11.722 15.765 -8.078 1.00 54.09 97 ASP A O 1
ATOM 767 N N . HIS A 1 98 ? 11.313 14.739 -6.138 1.00 44.97 98 HIS A N 1
ATOM 768 C CA . HIS A 1 98 ? 12.154 15.607 -5.305 1.00 44.97 98 HIS A CA 1
ATOM 769 C C . HIS A 1 98 ? 13.555 15.031 -5.042 1.00 44.97 98 HIS A C 1
ATOM 771 O O . HIS A 1 98 ? 14.195 15.411 -4.055 1.00 44.97 98 HIS A O 1
ATOM 777 N N . ARG A 1 99 ? 14.074 14.140 -5.904 1.00 53.75 99 ARG A N 1
ATOM 778 C CA . ARG A 1 99 ? 15.538 14.015 -6.006 1.00 53.75 99 ARG A CA 1
ATOM 779 C C . ARG A 1 99 ? 16.087 15.404 -6.290 1.00 53.75 99 ARG A C 1
ATOM 781 O O . ARG A 1 99 ? 15.462 16.160 -7.032 1.00 53.75 99 ARG A O 1
ATOM 788 N N . SER A 1 100 ? 17.199 15.776 -5.656 1.00 51.12 100 SER A N 1
ATOM 789 C CA . SER A 1 100 ? 17.698 17.140 -5.819 1.00 51.12 100 SER A CA 1
ATOM 790 C C . SER A 1 100 ? 17.847 17.440 -7.319 1.00 51.12 100 SER A C 1
ATOM 792 O O . SER A 1 100 ? 18.278 16.553 -8.064 1.00 51.12 100 SER A O 1
ATOM 794 N N . PRO A 1 101 ? 17.491 18.647 -7.795 1.00 54.41 101 PRO A N 1
ATOM 795 C CA . PRO A 1 101 ? 17.610 18.990 -9.214 1.00 54.41 101 PRO A CA 1
ATOM 796 C C . PRO A 1 101 ? 18.985 18.626 -9.801 1.00 54.41 101 PRO A C 1
ATOM 798 O O . PRO A 1 101 ? 19.086 18.169 -10.936 1.00 54.41 101 PRO A O 1
ATOM 801 N N . LEU A 1 102 ? 20.033 18.718 -8.974 1.00 58.47 102 LEU A N 1
ATOM 802 C CA . LEU A 1 102 ? 21.403 18.327 -9.293 1.00 58.47 102 LEU A CA 1
ATOM 803 C C . LEU A 1 102 ? 21.589 16.812 -9.523 1.00 58.47 102 LEU A C 1
ATOM 805 O O . LEU A 1 102 ? 22.303 16.412 -10.438 1.00 58.47 102 LEU A O 1
ATOM 809 N N . GLU A 1 103 ? 20.949 15.953 -8.729 1.00 63.97 103 GLU A N 1
ATOM 810 C CA . GLU A 1 103 ? 21.011 14.492 -8.896 1.00 63.97 103 GLU A CA 1
ATOM 811 C C . GLU A 1 103 ? 20.230 14.007 -10.118 1.00 63.97 103 GLU A C 1
ATOM 813 O O . GLU A 1 103 ? 20.634 13.036 -10.764 1.00 63.97 103 GLU A O 1
ATOM 818 N N . GLN A 1 104 ? 19.111 14.667 -10.430 1.00 60.34 104 GLN A N 1
ATOM 819 C CA . GLN A 1 104 ? 18.356 14.402 -11.653 1.00 60.34 104 GLN A CA 1
ATOM 820 C C . GLN A 1 104 ? 19.218 14.753 -12.873 1.00 60.34 104 GLN A C 1
ATOM 822 O O . GLN A 1 104 ? 19.457 13.907 -13.735 1.00 60.34 104 GLN A O 1
ATOM 827 N N . GLN A 1 105 ? 19.810 15.950 -12.858 1.00 60.56 105 GLN A N 1
ATOM 828 C CA . GLN A 1 105 ? 20.681 16.448 -13.916 1.00 60.56 105 GLN A CA 1
ATOM 829 C C . GLN A 1 105 ? 21.932 15.583 -14.109 1.00 60.56 105 GLN A C 1
ATOM 831 O O . GLN A 1 105 ? 22.336 15.341 -15.245 1.00 60.56 105 GLN A O 1
ATOM 836 N N . ALA A 1 106 ? 22.522 15.051 -13.035 1.00 72.50 106 ALA A N 1
ATOM 837 C CA . ALA A 1 106 ? 23.658 14.137 -13.130 1.00 72.50 106 ALA A CA 1
ATOM 838 C C . ALA A 1 106 ? 23.302 12.843 -13.882 1.00 72.50 106 ALA A C 1
ATOM 840 O O . ALA A 1 106 ? 24.067 12.395 -14.734 1.00 72.50 106 ALA A O 1
ATOM 841 N N . ARG A 1 107 ? 22.120 12.268 -13.623 1.00 67.31 107 ARG A N 1
ATOM 842 C CA . ARG A 1 107 ? 21.649 11.050 -14.305 1.00 67.31 107 ARG A CA 1
ATOM 843 C C . ARG A 1 107 ? 21.273 11.301 -15.755 1.00 67.31 107 ARG A C 1
ATOM 845 O O . ARG A 1 107 ? 21.587 10.475 -16.609 1.00 67.31 107 ARG A O 1
ATOM 852 N N . ASP A 1 108 ? 20.620 12.425 -16.026 1.00 72.31 108 ASP A N 1
ATOM 853 C CA . ASP A 1 108 ? 20.269 12.817 -17.389 1.00 72.31 108 ASP A CA 1
ATOM 854 C C . ASP A 1 108 ? 21.539 13.054 -18.208 1.00 72.31 108 ASP A C 1
ATOM 856 O O . ASP A 1 108 ? 21.678 12.519 -19.306 1.00 72.31 108 ASP A O 1
ATOM 860 N N . THR A 1 109 ? 22.526 13.739 -17.625 1.00 73.38 109 THR A N 1
ATOM 861 C CA . THR A 1 109 ? 23.848 13.922 -18.236 1.00 73.38 109 THR A CA 1
ATOM 862 C C . THR A 1 109 ? 24.536 12.578 -18.468 1.00 73.38 109 THR A C 1
ATOM 864 O O . THR A 1 109 ? 25.046 12.328 -19.555 1.00 73.38 109 THR A O 1
ATOM 867 N N . GLU A 1 110 ? 24.517 11.668 -17.492 1.00 73.56 110 GLU A N 1
ATOM 868 C CA . GLU A 1 110 ? 25.124 10.341 -17.631 1.00 73.56 110 GLU A CA 1
ATOM 869 C C . GLU A 1 110 ? 24.451 9.503 -18.730 1.00 73.56 110 GLU A C 1
ATOM 871 O O . GLU A 1 110 ? 25.129 8.776 -19.461 1.00 73.56 110 GLU A O 1
ATOM 876 N N . ARG A 1 111 ? 23.131 9.637 -18.896 1.00 76.44 111 ARG A N 1
ATOM 877 C CA . ARG A 1 111 ? 22.384 9.011 -19.989 1.00 76.44 111 ARG A CA 1
ATOM 878 C C . ARG A 1 111 ? 22.797 9.589 -21.341 1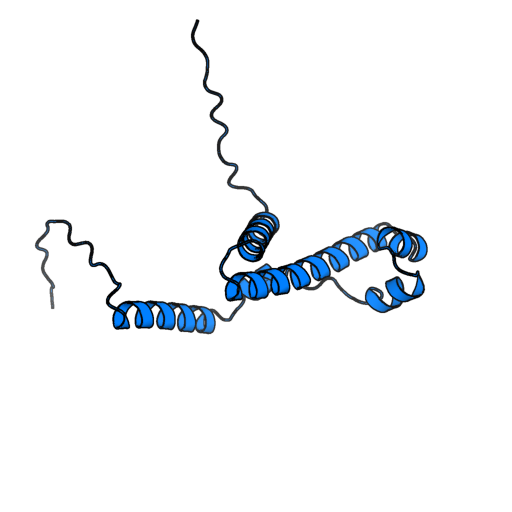.00 76.44 111 ARG A C 1
ATOM 880 O O . ARG A 1 111 ? 23.165 8.826 -22.227 1.00 76.44 111 ARG A O 1
ATOM 887 N N . VAL A 1 112 ? 22.820 10.915 -21.476 1.00 75.25 112 VAL A N 1
ATOM 888 C CA . VAL A 1 112 ? 23.247 11.595 -22.710 1.00 75.25 112 VAL A CA 1
ATOM 889 C C . VAL A 1 112 ? 24.682 11.211 -23.076 1.00 75.25 112 VAL A C 1
ATOM 891 O O . VAL A 1 112 ? 24.949 10.855 -24.219 1.00 75.25 112 VAL A O 1
ATOM 894 N N . LEU A 1 113 ? 25.599 11.202 -22.106 1.00 76.56 113 LEU A N 1
ATOM 895 C CA . LEU A 1 113 ? 26.995 10.812 -22.318 1.00 76.56 113 LEU A CA 1
ATOM 896 C C . LEU A 1 113 ? 27.143 9.343 -22.717 1.00 76.56 113 LEU A C 1
ATOM 898 O O . LEU A 1 113 ? 28.010 9.012 -23.528 1.00 76.56 113 LEU A O 1
ATOM 902 N N . ARG A 1 114 ? 26.320 8.452 -22.156 1.00 75.81 114 ARG A N 1
ATOM 903 C CA . ARG A 1 114 ? 26.276 7.044 -22.560 1.00 75.81 114 ARG A CA 1
ATOM 904 C C . ARG A 1 114 ? 25.816 6.909 -24.005 1.00 75.81 114 ARG A C 1
ATOM 906 O O . ARG A 1 114 ? 26.443 6.177 -24.759 1.00 75.81 114 ARG A O 1
ATOM 913 N N . ASP A 1 115 ? 24.781 7.638 -24.393 1.00 72.94 115 ASP A N 1
ATOM 914 C CA . ASP A 1 115 ? 24.257 7.605 -25.756 1.00 72.94 115 ASP A CA 1
ATOM 915 C C . ASP A 1 115 ? 25.280 8.186 -26.754 1.00 72.94 115 ASP A C 1
ATOM 917 O O . ASP A 1 115 ? 25.457 7.647 -27.845 1.00 72.94 115 ASP A O 1
ATOM 921 N N . ILE A 1 116 ? 26.016 9.242 -26.371 1.00 75.19 116 ILE A N 1
ATOM 922 C CA . ILE A 1 116 ? 27.113 9.807 -27.180 1.00 75.19 116 ILE A CA 1
ATOM 923 C C . ILE A 1 116 ? 28.221 8.767 -27.350 1.00 75.19 116 ILE A C 1
ATOM 925 O O . ILE A 1 116 ? 28.686 8.524 -28.461 1.00 75.19 116 ILE A O 1
ATOM 929 N N . ARG A 1 117 ? 28.621 8.114 -26.254 1.00 74.94 117 ARG A N 1
ATOM 930 C CA . ARG A 1 117 ? 29.645 7.061 -26.259 1.00 74.94 117 ARG A CA 1
ATOM 931 C C . ARG A 1 117 ? 29.237 5.857 -27.107 1.00 74.94 117 ARG A C 1
ATOM 933 O O . ARG A 1 117 ? 30.087 5.264 -27.759 1.00 74.94 117 ARG A O 1
ATOM 940 N N . ASN A 1 118 ? 27.954 5.512 -27.096 1.00 79.19 118 ASN A N 1
ATOM 941 C CA . ASN A 1 118 ? 27.401 4.391 -27.848 1.00 79.19 118 ASN A CA 1
ATOM 942 C C . ASN A 1 118 ? 27.074 4.755 -29.308 1.00 79.19 118 ASN A C 1
ATOM 944 O O . ASN A 1 118 ? 26.629 3.890 -30.057 1.00 79.19 118 ASN A O 1
ATOM 948 N N . GLY A 1 119 ? 27.280 6.013 -29.720 1.00 70.31 119 GLY A N 1
ATOM 949 C CA . GLY A 1 119 ? 27.038 6.477 -31.088 1.00 70.31 119 GLY A CA 1
ATOM 950 C C . GLY A 1 119 ? 25.561 6.523 -31.491 1.00 70.31 119 GLY A C 1
ATOM 951 O O . GLY A 1 119 ? 25.260 6.612 -32.677 1.00 70.31 119 GLY A O 1
ATOM 952 N N . THR A 1 120 ? 24.633 6.464 -30.533 1.00 67.50 120 THR A N 1
ATOM 953 C CA . THR A 1 120 ? 23.183 6.395 -30.787 1.00 67.50 120 THR A CA 1
ATOM 954 C C . THR A 1 120 ? 22.516 7.769 -30.890 1.00 67.50 120 THR A C 1
ATOM 956 O O . THR A 1 120 ? 21.309 7.850 -31.102 1.00 67.50 120 THR A O 1
ATOM 959 N N . TRP A 1 121 ? 23.278 8.859 -30.747 1.00 59.88 121 TRP A N 1
ATOM 960 C CA . TRP A 1 121 ? 22.776 10.217 -30.974 1.00 59.88 121 TRP A CA 1
ATOM 961 C C . TRP A 1 121 ? 22.608 10.494 -32.469 1.00 59.88 121 TRP A C 1
ATOM 963 O O . TRP A 1 121 ? 23.568 10.777 -33.187 1.00 59.88 121 TRP A O 1
ATOM 973 N N . GLN A 1 122 ? 21.363 10.421 -32.931 1.00 55.34 122 GLN A N 1
ATOM 974 C CA . GLN A 1 122 ? 20.981 10.686 -34.311 1.00 55.34 122 GLN A CA 1
ATOM 975 C C . GLN A 1 122 ? 20.889 12.202 -34.533 1.00 55.34 122 GLN A C 1
ATOM 977 O O . GLN A 1 122 ? 20.021 12.879 -33.987 1.00 55.34 122 GLN A O 1
ATOM 982 N N . ARG A 1 123 ? 21.833 12.752 -35.307 1.00 49.22 123 ARG A N 1
ATOM 983 C CA . ARG A 1 123 ? 21.776 14.133 -35.796 1.00 49.22 123 ARG A CA 1
ATOM 984 C C . ARG A 1 123 ? 20.656 14.202 -36.833 1.00 49.22 123 ARG A C 1
ATOM 986 O O . ARG A 1 123 ? 20.866 13.745 -37.955 1.00 49.22 123 ARG A O 1
ATOM 993 N N . ASP A 1 124 ? 19.508 14.772 -36.482 1.00 42.09 124 ASP A N 1
ATOM 994 C CA . ASP A 1 124 ? 18.569 15.252 -37.495 1.00 42.09 124 ASP A CA 1
ATOM 995 C C . ASP A 1 124 ? 19.296 16.313 -38.332 1.00 42.09 124 ASP A C 1
ATOM 997 O O . ASP A 1 124 ? 19.537 17.439 -37.898 1.00 42.09 124 ASP A O 1
ATOM 1001 N N . GLN A 1 125 ? 19.731 15.913 -39.525 1.00 46.06 125 GLN A N 1
ATOM 1002 C CA . GLN A 1 125 ? 20.079 16.823 -40.604 1.00 46.06 125 GLN A CA 1
ATOM 1003 C C . GLN A 1 125 ? 18.844 16.956 -41.486 1.00 46.06 125 GLN A C 1
ATOM 1005 O O . GLN A 1 125 ? 18.514 16.048 -42.246 1.00 46.06 125 GLN A O 1
ATOM 1010 N N . GLY A 1 126 ? 18.178 18.100 -41.381 1.00 36.31 126 GLY A N 1
ATOM 1011 C CA . GLY A 1 126 ? 17.084 18.501 -42.252 1.00 36.31 126 GLY A CA 1
ATOM 1012 C C . GLY A 1 126 ? 17.184 19.988 -42.572 1.00 36.31 126 GLY A C 1
ATOM 1013 O O . GLY A 1 126 ? 16.597 20.796 -41.874 1.00 36.31 126 GLY A O 1
ATOM 1014 N N . ALA A 1 127 ? 17.948 20.297 -43.622 1.00 38.88 127 ALA A N 1
ATOM 1015 C CA . ALA A 1 127 ? 17.795 21.422 -44.550 1.00 38.88 127 ALA A CA 1
ATOM 1016 C C . ALA A 1 127 ? 17.623 22.869 -44.017 1.00 38.88 127 ALA A C 1
ATOM 1018 O O . ALA A 1 127 ? 16.537 23.278 -43.627 1.00 38.88 127 ALA A O 1
ATOM 1019 N N . GLY A 1 128 ? 18.655 23.688 -44.272 1.00 42.91 128 GLY A N 1
ATOM 1020 C CA . GLY A 1 128 ? 18.491 25.021 -44.873 1.00 42.91 128 GLY A CA 1
ATOM 1021 C C . GLY A 1 128 ? 18.492 26.226 -43.930 1.00 42.91 128 GLY A C 1
ATOM 1022 O O . GLY A 1 128 ? 17.498 26.498 -43.269 1.00 42.91 128 GLY A O 1
ATOM 1023 N N . GLY A 1 129 ? 19.570 27.011 -43.978 1.00 36.88 129 GLY A N 1
ATOM 1024 C CA . GLY A 1 129 ? 19.605 28.370 -43.438 1.00 36.88 129 GLY A CA 1
ATOM 1025 C C . GLY A 1 129 ? 21.002 28.766 -42.988 1.00 36.88 129 GLY A C 1
ATOM 1026 O O . GLY A 1 129 ? 21.372 28.510 -41.847 1.00 36.88 129 GLY A O 1
ATOM 1027 N N . ASP A 1 130 ? 21.774 29.356 -43.901 1.00 52.88 130 ASP A N 1
ATOM 1028 C CA . ASP A 1 130 ? 22.881 30.240 -43.543 1.00 52.88 130 ASP A CA 1
ATOM 1029 C C . ASP A 1 130 ? 22.383 31.263 -42.519 1.00 52.88 130 ASP A C 1
ATOM 1031 O O . ASP A 1 130 ? 21.444 31.984 -42.829 1.00 52.88 130 ASP A O 1
ATOM 1035 N N . ASP A 1 131 ? 23.009 31.351 -41.345 1.00 47.78 131 ASP A N 1
ATOM 1036 C CA . ASP A 1 131 ? 22.997 32.575 -40.542 1.00 47.78 131 ASP A CA 1
ATOM 1037 C C . ASP A 1 131 ? 24.214 32.613 -39.602 1.00 47.78 131 ASP A C 1
ATOM 1039 O O . ASP A 1 131 ? 24.312 31.930 -38.584 1.00 47.78 131 ASP A O 1
ATOM 1043 N N . VAL A 1 132 ? 25.192 33.391 -40.067 1.00 45.81 132 VAL A N 1
ATOM 1044 C CA . VAL A 1 132 ? 26.123 34.276 -39.353 1.00 45.81 132 VAL A CA 1
ATOM 1045 C C . VAL A 1 132 ? 26.234 34.095 -37.831 1.00 45.81 132 VAL A C 1
ATOM 1047 O O . VAL A 1 132 ? 25.324 34.416 -37.074 1.00 45.81 132 VAL A O 1
ATOM 1050 N N . VAL A 1 133 ? 27.444 33.749 -37.378 1.00 46.84 133 VAL A N 1
ATOM 1051 C CA . VAL A 1 133 ? 27.923 34.050 -36.020 1.00 46.84 133 VAL A CA 1
ATOM 1052 C C . VAL A 1 133 ? 28.527 35.461 -36.044 1.00 46.84 133 VAL A C 1
ATOM 1054 O O . VAL A 1 133 ? 29.553 35.641 -36.705 1.00 46.84 133 VAL A O 1
ATOM 1057 N N . PRO A 1 134 ? 27.953 36.473 -35.366 1.00 47.41 134 PRO A N 1
ATOM 1058 C CA . PRO A 1 134 ? 28.700 37.670 -35.029 1.00 47.41 134 PRO A CA 1
ATOM 1059 C C . PRO A 1 134 ? 29.545 37.381 -33.782 1.00 47.41 134 PRO A C 1
ATOM 1061 O O . PRO A 1 134 ? 29.066 36.787 -32.815 1.00 47.41 134 PRO A O 1
ATOM 1064 N N . TRP A 1 135 ? 30.815 37.763 -33.884 1.00 60.91 135 TRP A N 1
ATOM 1065 C CA . TRP A 1 135 ? 31.846 37.803 -32.840 1.00 60.91 135 TRP A CA 1
ATOM 1066 C C . TRP A 1 135 ? 31.362 38.312 -31.477 1.00 60.91 135 TRP A C 1
AT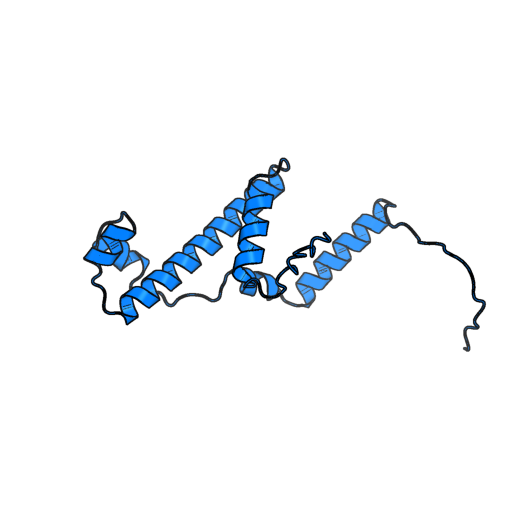OM 1068 O O . TRP A 1 135 ? 30.580 39.291 -31.441 1.00 60.91 135 TRP A O 1
#

Foldseek 3Di:
DDDDDPPPDDPPPDPPLRVLLVVLVVQLPDPPPVSVVVSVVLNVLQVLLVLLVVVVVCVVVVHQLCVSQVVVVHHSVVSCVSRPPDHRDDRVVVVVVVPPPVVVVVVVVVVVVVCVVVVVDDPPDDDDDDDDDDD

Sequence (135 aa):
MSSRAVGGCPNPNGSPVRQQLQRLLDQSLGDDPRQALIAAHQLGEEREWLLQRAVALARREQWSWSRIGRLLGVSRQAARQKFDGVAPRLPPHQRADHRSPLEQQARDTERVLRDIRNGTWQRDQGAGGDDVVPW